Protein AF-A0A2V2U1V8-F1 (afdb_monomer_lite)

Foldseek 3Di:
DQLVQLLVQQVCVVPPPPVDHDDTADQDDDAAHDVVSQVVCVVVVTGSRPPDHHHDDPVVVVPDPAAEAADPPPPPRDPCVPDPHYHYNDDPDD

Sequence (94 aa):
MLERSQIAEAFFRKYAPNNYEALSAGTEPVGNLNPLAIEAMKEVGKDISKQRPRIITEDMIRQSNARLNMGCIQRESCPTLFIHNVSDWSSRIY

Structure (mmCIF, N/CA/C/O backbone):
data_AF-A0A2V2U1V8-F1
#
_entry.id   AF-A0A2V2U1V8-F1
#
loop_
_atom_site.group_PDB
_atom_site.id
_atom_site.type_symbol
_atom_site.label_atom_id
_atom_site.label_alt_id
_atom_site.label_comp_id
_atom_site.label_asym_id
_atom_site.label_entity_id
_atom_site.label_seq_id
_atom_site.pdbx_PDB_ins_code
_atom_site.Cartn_x
_atom_site.Cartn_y
_atom_site.Cartn_z
_atom_site.occupancy
_atom_site.B_iso_or_equiv
_atom_site.auth_seq_id
_atom_site.auth_comp_id
_atom_site.auth_asym_id
_atom_site.auth_atom_id
_atom_site.pdbx_PDB_model_num
ATOM 1 N N . MET A 1 1 ? 4.914 9.834 -1.209 1.00 68.31 1 MET A N 1
ATOM 2 C CA . MET A 1 1 ? 4.239 9.099 -2.316 1.00 68.31 1 MET A CA 1
ATOM 3 C C . MET A 1 1 ? 3.860 7.709 -1.865 1.00 68.31 1 MET A C 1
ATOM 5 O O . MET A 1 1 ? 2.699 7.327 -1.976 1.00 68.31 1 MET A O 1
ATOM 9 N N . LEU A 1 2 ? 4.847 6.997 -1.330 1.00 77.19 2 LEU A N 1
ATOM 10 C CA . LEU A 1 2 ? 4.686 5.675 -0.769 1.00 77.19 2 LEU A CA 1
ATOM 11 C C . LEU A 1 2 ? 3.524 5.607 0.235 1.00 77.19 2 LEU A C 1
ATOM 13 O O . LEU A 1 2 ? 2.721 4.689 0.169 1.00 77.19 2 LEU A O 1
ATOM 17 N N . GLU A 1 3 ? 3.364 6.615 1.090 1.00 85.12 3 GLU A N 1
ATOM 18 C CA . GLU A 1 3 ? 2.295 6.690 2.091 1.00 85.12 3 GLU A CA 1
ATOM 19 C C . GLU A 1 3 ? 0.907 6.642 1.452 1.00 85.12 3 GLU A C 1
ATOM 21 O O . GLU A 1 3 ? 0.061 5.857 1.867 1.00 85.12 3 GLU A O 1
ATOM 26 N N . ARG A 1 4 ? 0.682 7.441 0.399 1.00 87.69 4 ARG A N 1
ATOM 27 C CA . ARG A 1 4 ? -0.605 7.482 -0.310 1.00 87.69 4 ARG A CA 1
ATOM 28 C C . ARG A 1 4 ? -0.918 6.135 -0.951 1.00 87.69 4 ARG A C 1
ATOM 30 O O . ARG A 1 4 ? -2.038 5.651 -0.825 1.00 87.69 4 ARG A O 1
ATOM 37 N N . SER A 1 5 ? 0.078 5.507 -1.578 1.00 88.62 5 SER A N 1
ATOM 38 C CA . SER A 1 5 ? -0.094 4.184 -2.185 1.00 88.62 5 SER A CA 1
ATOM 39 C C . SER A 1 5 ? -0.314 3.070 -1.153 1.00 88.62 5 SER A C 1
ATOM 41 O O . SER A 1 5 ? -1.077 2.149 -1.416 1.00 88.62 5 SER A O 1
ATOM 43 N N . GLN A 1 6 ? 0.284 3.172 0.035 1.00 90.69 6 GLN A N 1
ATOM 44 C CA . GLN A 1 6 ? 0.124 2.212 1.137 1.00 90.69 6 GLN A CA 1
ATOM 45 C C . GLN A 1 6 ? -1.265 2.338 1.790 1.00 90.69 6 GLN A C 1
ATOM 47 O O . GLN A 1 6 ? -1.942 1.338 2.046 1.00 90.69 6 GLN A O 1
ATOM 52 N N . ILE A 1 7 ? -1.751 3.576 1.951 1.00 92.31 7 ILE A N 1
ATOM 53 C CA . ILE A 1 7 ? -3.137 3.875 2.338 1.00 92.31 7 ILE A CA 1
ATOM 54 C C . ILE A 1 7 ? -4.118 3.304 1.303 1.00 92.31 7 ILE A C 1
ATOM 56 O O . ILE A 1 7 ? -5.073 2.616 1.670 1.00 92.31 7 ILE A O 1
ATOM 60 N N . ALA A 1 8 ? -3.870 3.538 0.011 1.00 91.94 8 ALA A N 1
ATOM 61 C CA . ALA A 1 8 ? -4.703 3.004 -1.062 1.00 91.94 8 ALA A CA 1
ATOM 62 C C . ALA A 1 8 ? -4.716 1.464 -1.070 1.00 91.94 8 ALA A C 1
ATOM 64 O O . ALA A 1 8 ? -5.790 0.870 -1.148 1.00 91.94 8 ALA A O 1
ATOM 65 N N . GLU A 1 9 ? -3.561 0.810 -0.907 1.00 93.12 9 GLU A N 1
ATOM 66 C CA . GLU A 1 9 ? -3.451 -0.651 -0.782 1.00 93.12 9 GLU A CA 1
ATOM 67 C C . GLU A 1 9 ? -4.280 -1.182 0.398 1.00 93.12 9 GLU A C 1
ATOM 69 O O . GLU A 1 9 ? -5.010 -2.166 0.260 1.00 93.12 9 GLU A O 1
ATOM 74 N N . ALA A 1 10 ? -4.209 -0.519 1.557 1.00 92.94 10 ALA A N 1
ATOM 75 C CA . ALA A 1 10 ? -4.955 -0.913 2.749 1.00 92.94 10 ALA A CA 1
ATOM 76 C C . ALA A 1 10 ? -6.476 -0.829 2.551 1.00 92.94 10 ALA A C 1
ATOM 78 O O . ALA A 1 10 ? -7.210 -1.725 2.983 1.00 92.94 10 ALA A O 1
ATOM 79 N N . PHE A 1 11 ? -6.958 0.228 1.893 1.00 93.81 11 PHE A N 1
ATOM 80 C CA . PHE A 1 11 ? -8.374 0.358 1.558 1.00 93.81 11 PHE A CA 1
ATOM 81 C C . PHE A 1 11 ? -8.804 -0.629 0.480 1.00 93.81 11 PHE A C 1
ATOM 83 O O . PHE A 1 11 ? -9.859 -1.246 0.623 1.00 93.81 11 PHE A O 1
ATOM 90 N N . PHE A 1 12 ? -7.982 -0.844 -0.548 1.00 93.62 12 PHE A N 1
ATOM 91 C CA . PHE A 1 12 ? -8.278 -1.819 -1.589 1.00 93.62 12 PHE A CA 1
ATOM 92 C C . PHE A 1 12 ? -8.465 -3.211 -0.986 1.00 93.62 12 PHE A C 1
ATOM 94 O O . PHE A 1 12 ? -9.505 -3.820 -1.182 1.00 93.62 12 PHE A O 1
ATOM 101 N N . ARG A 1 13 ? -7.542 -3.672 -0.135 1.00 91.25 13 ARG A N 1
ATOM 102 C CA . ARG A 1 13 ? -7.676 -4.971 0.553 1.00 91.25 13 ARG A CA 1
ATOM 103 C C . ARG A 1 13 ? -8.913 -5.085 1.444 1.00 91.25 13 ARG A C 1
ATOM 105 O O . ARG A 1 13 ? -9.337 -6.191 1.750 1.00 91.25 13 ARG A O 1
ATOM 112 N N . LYS A 1 14 ? -9.466 -3.963 1.915 1.00 91.06 14 LYS A N 1
ATOM 113 C CA . LYS A 1 14 ? -10.695 -3.959 2.721 1.00 91.06 14 LYS A CA 1
ATOM 114 C C . LYS A 1 14 ? -11.942 -4.158 1.861 1.00 91.06 14 LYS A C 1
ATOM 116 O O . LYS A 1 14 ? -12.881 -4.792 2.327 1.00 91.06 14 LYS A O 1
ATOM 121 N N . TYR A 1 15 ? -11.976 -3.545 0.682 1.00 93.31 15 TYR A N 1
ATOM 122 C CA . TYR A 1 15 ? -13.196 -3.413 -0.117 1.00 93.31 15 TYR A CA 1
ATOM 123 C C . TYR A 1 15 ? -13.197 -4.260 -1.393 1.00 93.31 15 TYR A C 1
ATOM 125 O O . TYR A 1 15 ? -14.257 -4.459 -1.981 1.00 93.31 15 TYR A O 1
ATOM 133 N N . ALA A 1 16 ? -12.038 -4.742 -1.835 1.00 92.12 16 ALA A N 1
ATOM 134 C CA . ALA A 1 16 ? -11.926 -5.550 -3.035 1.00 92.12 16 ALA A CA 1
ATOM 135 C C . ALA A 1 16 ? -12.444 -6.982 -2.801 1.00 92.12 16 ALA A C 1
ATOM 137 O O . ALA A 1 16 ? -12.298 -7.519 -1.699 1.00 92.12 16 ALA A O 1
ATOM 138 N N . PRO A 1 17 ? -13.023 -7.625 -3.830 1.00 92.31 17 PRO A N 1
ATOM 139 C CA . PRO A 1 17 ? -13.370 -9.041 -3.772 1.00 92.31 17 PRO A CA 1
ATOM 140 C C . PRO A 1 17 ? -12.127 -9.932 -3.612 1.00 92.31 17 PRO A C 1
ATOM 142 O O . PRO A 1 17 ? -11.029 -9.562 -4.022 1.00 92.31 17 PRO A O 1
ATOM 145 N N . ASN A 1 18 ? -12.311 -11.147 -3.086 1.00 90.12 18 ASN A N 1
ATOM 146 C CA . ASN A 1 18 ? -11.217 -12.065 -2.721 1.00 90.12 18 ASN A CA 1
ATOM 147 C C . ASN A 1 18 ? -10.279 -12.479 -3.873 1.00 90.12 18 ASN A C 1
ATOM 149 O O . ASN A 1 18 ? -9.206 -13.008 -3.614 1.00 90.12 18 ASN A O 1
ATOM 153 N N . ASN A 1 19 ? -10.679 -12.295 -5.131 1.00 93.62 19 ASN A N 1
ATOM 154 C CA . ASN A 1 19 ? -9.874 -12.621 -6.311 1.00 93.62 19 ASN A CA 1
ATOM 155 C C . ASN A 1 19 ? -8.997 -11.455 -6.797 1.00 93.62 19 ASN A C 1
ATOM 157 O O . ASN A 1 19 ? -8.373 -11.572 -7.850 1.00 93.62 19 ASN A O 1
ATOM 161 N N . TYR A 1 20 ? -8.972 -10.338 -6.068 1.00 92.62 20 TYR A N 1
ATOM 162 C CA . TYR A 1 20 ? -8.132 -9.191 -6.375 1.00 92.62 20 TYR A CA 1
ATOM 163 C C . TYR A 1 20 ? -7.109 -8.949 -5.273 1.00 92.62 20 TYR A C 1
ATOM 165 O O . TYR A 1 20 ? -7.416 -8.988 -4.083 1.00 92.62 20 TYR A O 1
ATOM 173 N N . GLU A 1 21 ? -5.900 -8.594 -5.689 1.00 92.06 21 GLU A N 1
ATOM 174 C CA . GLU A 1 21 ? -4.830 -8.186 -4.791 1.00 92.06 21 GLU A CA 1
ATOM 175 C C . GLU A 1 21 ? -4.305 -6.806 -5.179 1.00 92.06 21 GLU A C 1
ATOM 177 O O . GLU A 1 21 ? -4.365 -6.392 -6.337 1.00 92.06 21 GLU A O 1
ATOM 182 N N . ALA A 1 22 ? -3.780 -6.092 -4.185 1.00 92.06 22 ALA A N 1
ATOM 183 C CA . ALA A 1 22 ? -3.094 -4.826 -4.384 1.00 92.06 22 ALA A CA 1
ATOM 184 C C . ALA A 1 22 ? -1.677 -4.883 -3.819 1.00 92.06 22 ALA A C 1
ATOM 186 O O . ALA A 1 22 ? -1.427 -5.436 -2.737 1.00 92.06 22 ALA A O 1
ATOM 187 N N . LEU A 1 23 ? -0.781 -4.244 -4.567 1.00 91.56 23 LEU A N 1
ATOM 188 C CA . LEU A 1 23 ? 0.611 -4.006 -4.231 1.00 91.56 23 LEU A CA 1
ATOM 189 C C . LEU A 1 23 ? 0.890 -2.511 -4.385 1.00 91.56 23 LEU A C 1
ATOM 191 O O . LEU A 1 23 ? 0.522 -1.908 -5.393 1.00 91.56 23 LEU A O 1
ATOM 195 N N . SER A 1 24 ? 1.578 -1.929 -3.412 1.00 90.62 24 SER A N 1
ATOM 196 C CA . SER A 1 24 ? 2.128 -0.582 -3.492 1.00 90.62 24 SER A CA 1
ATOM 197 C C . SER A 1 24 ? 3.654 -0.613 -3.545 1.00 90.62 24 SER A C 1
ATOM 199 O O . SER A 1 24 ? 4.314 -1.484 -2.968 1.00 90.62 24 SER A O 1
ATOM 201 N N . ALA A 1 25 ? 4.221 0.351 -4.267 1.00 89.31 25 ALA A N 1
ATOM 202 C CA . ALA A 1 25 ? 5.656 0.547 -4.385 1.00 89.31 25 ALA A CA 1
ATOM 203 C C . ALA A 1 25 ? 5.979 2.016 -4.677 1.00 89.31 25 ALA A C 1
ATOM 205 O O . ALA A 1 25 ? 5.170 2.736 -5.264 1.00 89.31 25 ALA A O 1
ATOM 206 N N . GLY A 1 26 ? 7.167 2.449 -4.261 1.00 85.31 26 GLY A N 1
ATOM 207 C CA . GLY A 1 26 ? 7.734 3.759 -4.577 1.00 85.31 26 GLY A CA 1
ATOM 208 C C . GLY A 1 26 ? 8.934 3.646 -5.516 1.00 85.31 26 GLY A C 1
ATOM 209 O O . GLY A 1 26 ? 9.496 2.569 -5.699 1.00 85.31 26 GLY A O 1
ATOM 210 N N . THR A 1 27 ? 9.339 4.769 -6.105 1.00 80.94 27 THR A N 1
ATOM 211 C CA . THR A 1 27 ? 10.557 4.872 -6.929 1.00 80.94 27 THR A CA 1
ATOM 212 C C . THR A 1 27 ? 11.828 5.026 -6.099 1.00 80.94 27 THR A C 1
ATOM 214 O O . THR A 1 27 ? 12.908 4.696 -6.572 1.00 80.94 27 THR A O 1
ATOM 217 N N . GLU A 1 28 ? 11.706 5.500 -4.859 1.00 80.06 28 GLU A N 1
ATOM 218 C CA . GLU A 1 28 ? 12.829 5.739 -3.955 1.00 80.06 28 GLU A CA 1
ATOM 219 C C . GLU A 1 28 ? 12.759 4.824 -2.727 1.00 80.06 28 GLU A C 1
ATOM 221 O O . GLU A 1 28 ? 11.659 4.500 -2.256 1.00 80.06 28 GLU A O 1
ATOM 226 N N . PRO A 1 29 ? 13.916 4.405 -2.184 1.00 75.31 29 PRO A N 1
ATOM 227 C CA . PRO A 1 29 ? 13.959 3.605 -0.972 1.00 75.31 29 PRO A CA 1
ATOM 228 C C . PRO A 1 29 ? 13.520 4.446 0.220 1.00 75.31 29 PRO A C 1
ATOM 230 O O . PRO A 1 29 ? 14.063 5.513 0.490 1.00 75.31 29 PRO A O 1
ATOM 233 N N . VAL A 1 30 ? 12.559 3.923 0.974 1.00 79.94 30 VAL A N 1
ATOM 234 C CA . VAL A 1 30 ? 12.107 4.523 2.228 1.00 79.94 30 VAL A CA 1
ATOM 235 C C . VAL A 1 30 ? 12.267 3.481 3.325 1.00 79.94 30 VAL A C 1
ATOM 237 O O . VAL A 1 30 ? 11.814 2.349 3.173 1.00 79.94 30 VAL A O 1
ATOM 240 N N . GLY A 1 31 ? 12.934 3.849 4.421 1.00 76.44 31 GLY A N 1
ATOM 241 C CA . GLY A 1 31 ? 13.241 2.911 5.505 1.00 76.44 31 GLY A CA 1
ATOM 242 C C . GLY A 1 31 ? 12.016 2.494 6.319 1.00 76.44 31 GLY A C 1
ATOM 243 O O . GLY A 1 31 ? 11.874 1.323 6.654 1.00 76.44 31 GLY A O 1
ATOM 244 N N . ASN A 1 32 ? 11.116 3.435 6.611 1.00 81.94 32 ASN A N 1
ATOM 245 C CA . ASN A 1 32 ? 9.915 3.195 7.409 1.00 81.94 32 ASN A CA 1
ATOM 246 C C . ASN A 1 32 ? 8.719 3.954 6.840 1.00 81.94 32 ASN A C 1
ATOM 248 O O . ASN A 1 32 ? 8.869 4.992 6.198 1.00 81.94 32 ASN A O 1
ATOM 252 N N . LEU A 1 33 ? 7.522 3.440 7.108 1.00 86.62 33 LEU A N 1
ATOM 253 C CA . LEU A 1 33 ? 6.290 4.138 6.774 1.00 86.62 33 LEU A CA 1
ATOM 254 C C . LEU A 1 33 ? 6.143 5.396 7.642 1.00 86.62 33 LEU A C 1
ATOM 256 O O . LEU A 1 33 ? 6.523 5.392 8.813 1.00 86.62 33 LEU A O 1
ATOM 260 N N . ASN A 1 34 ? 5.574 6.460 7.076 1.00 89.00 34 ASN A N 1
ATOM 261 C CA . ASN A 1 34 ? 5.327 7.698 7.807 1.00 89.00 34 ASN A CA 1
ATOM 262 C C . ASN A 1 34 ? 4.415 7.434 9.029 1.00 89.00 34 ASN A C 1
ATOM 264 O O . ASN A 1 34 ? 3.287 6.968 8.835 1.00 89.00 34 ASN A O 1
ATOM 268 N N . PRO A 1 35 ? 4.849 7.757 10.264 1.00 91.88 35 PRO A N 1
ATOM 269 C CA . PRO A 1 35 ? 4.043 7.566 11.469 1.00 91.88 35 PRO A CA 1
ATOM 270 C C . PRO A 1 35 ? 2.671 8.244 11.411 1.00 91.88 35 PRO A C 1
ATOM 272 O O . PRO A 1 35 ? 1.695 7.658 11.870 1.00 91.88 35 PRO A O 1
ATOM 275 N N . LEU A 1 36 ? 2.569 9.413 10.771 1.00 92.94 36 LEU A N 1
ATOM 276 C CA . LEU A 1 36 ? 1.299 10.131 10.615 1.00 92.94 36 LEU A CA 1
ATOM 277 C C . LEU A 1 36 ? 0.312 9.366 9.727 1.00 92.94 36 LEU A C 1
ATOM 279 O O . LEU A 1 36 ? -0.889 9.389 9.967 1.00 92.94 36 LEU A O 1
ATOM 283 N N . ALA A 1 37 ? 0.803 8.643 8.716 1.00 91.38 37 ALA A N 1
ATOM 284 C CA . ALA A 1 37 ? -0.051 7.791 7.892 1.00 91.38 37 ALA A CA 1
ATOM 285 C C . ALA A 1 37 ? -0.560 6.575 8.683 1.00 91.38 37 ALA A C 1
ATOM 287 O O . ALA A 1 37 ? -1.699 6.149 8.498 1.00 91.38 37 ALA A O 1
ATOM 288 N N . ILE A 1 38 ? 0.270 6.028 9.580 1.00 94.19 38 ILE A 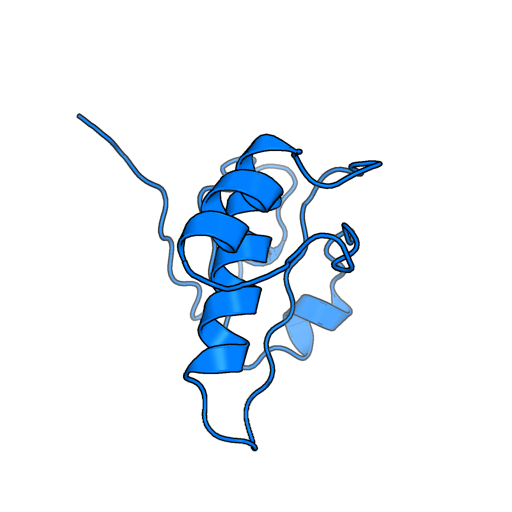N 1
ATOM 289 C CA . ILE A 1 38 ? -0.133 4.949 10.491 1.00 94.19 38 ILE A CA 1
ATOM 290 C C . ILE A 1 38 ? -1.218 5.450 11.447 1.00 94.19 38 ILE A C 1
ATOM 292 O O . ILE A 1 38 ? -2.223 4.767 11.630 1.00 94.19 38 ILE A O 1
ATOM 296 N N . GLU A 1 39 ? -1.021 6.622 12.046 1.00 95.31 39 GLU A N 1
ATOM 297 C CA . GLU A 1 39 ? -1.978 7.251 12.958 1.00 95.31 39 GLU A CA 1
ATOM 298 C C . GLU A 1 39 ? -3.317 7.527 12.267 1.00 95.31 39 GLU A C 1
ATOM 300 O O . GLU A 1 39 ? -4.340 7.005 12.704 1.00 95.31 39 GLU A O 1
ATOM 305 N N . ALA A 1 40 ? -3.299 8.200 11.114 1.00 94.31 40 ALA A N 1
ATOM 306 C CA . ALA A 1 40 ? -4.504 8.491 10.339 1.00 94.31 40 ALA A CA 1
ATOM 307 C C . ALA A 1 40 ? -5.277 7.219 9.941 1.00 94.31 40 ALA A C 1
ATOM 309 O O . ALA A 1 40 ? -6.505 7.178 9.986 1.00 94.31 40 ALA A O 1
ATOM 310 N N . MET A 1 41 ? -4.581 6.137 9.574 1.00 95.62 41 MET A N 1
ATOM 311 C CA . MET A 1 41 ? -5.264 4.880 9.253 1.00 95.62 41 MET A CA 1
ATOM 312 C C . MET A 1 41 ? -5.836 4.191 10.495 1.00 95.62 41 MET A C 1
ATOM 314 O O . MET A 1 41 ? -6.901 3.567 10.414 1.00 95.62 41 MET A O 1
ATOM 318 N N . LYS A 1 42 ? -5.186 4.325 11.656 1.00 95.88 42 LYS A N 1
ATOM 319 C CA . LYS A 1 42 ? -5.717 3.805 12.921 1.00 95.88 42 LYS A CA 1
ATOM 320 C C . LYS A 1 42 ? -7.017 4.501 13.318 1.00 95.88 42 LYS A C 1
ATOM 322 O O . LYS A 1 42 ? -7.914 3.804 13.790 1.00 95.88 42 LYS A O 1
ATOM 327 N N . GLU A 1 43 ? -7.162 5.802 13.060 1.00 96.19 43 GLU A N 1
ATOM 328 C CA . GLU A 1 43 ? -8.416 6.543 13.297 1.00 96.19 43 GLU A CA 1
ATOM 329 C C . GLU A 1 43 ? -9.610 5.922 12.555 1.00 96.19 43 GLU A C 1
ATOM 331 O O . GLU A 1 43 ? -10.722 5.879 13.077 1.00 96.19 43 GLU A O 1
ATOM 336 N N . VAL A 1 44 ? -9.376 5.357 11.366 1.00 94.94 44 VAL A N 1
ATOM 337 C CA . VAL A 1 44 ? -10.401 4.668 10.560 1.00 94.94 44 VAL A CA 1
ATOM 338 C C . VAL A 1 44 ? -10.408 3.142 10.749 1.00 94.94 44 VAL A C 1
ATOM 340 O O . VAL A 1 44 ? -10.973 2.400 9.935 1.00 94.94 44 VAL A O 1
ATOM 343 N N . GLY A 1 45 ? -9.781 2.649 11.822 1.00 93.88 45 GLY A N 1
ATOM 344 C CA . GLY A 1 45 ? -9.781 1.237 12.212 1.00 93.88 45 GLY A CA 1
ATOM 345 C C . GLY A 1 45 ? -8.893 0.338 11.347 1.00 93.88 45 GLY A C 1
ATOM 346 O O . GLY A 1 45 ? -9.180 -0.853 11.189 1.00 93.88 45 GLY A O 1
ATOM 347 N N . LYS A 1 46 ? -7.834 0.884 10.742 1.00 92.75 46 LYS A N 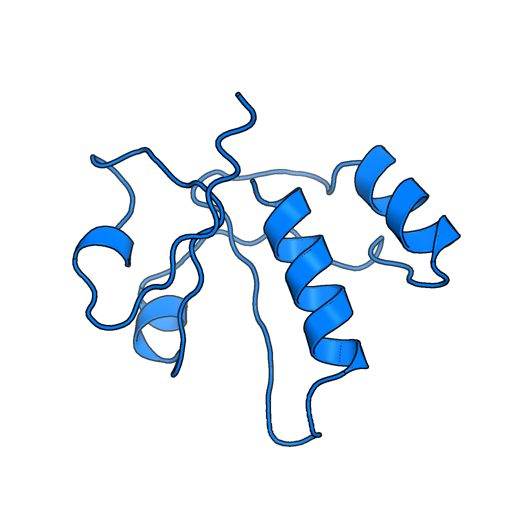1
ATOM 348 C CA . LYS A 1 46 ? -6.882 0.142 9.908 1.00 92.75 46 LYS A CA 1
ATOM 349 C C . LYS A 1 46 ? -5.450 0.344 10.380 1.00 92.75 46 LYS A C 1
ATOM 351 O O . LYS A 1 46 ? -4.915 1.440 10.355 1.00 92.75 46 LYS A O 1
ATOM 356 N N . ASP A 1 47 ? -4.788 -0.744 10.749 1.00 92.94 47 ASP A N 1
ATOM 357 C CA . ASP A 1 47 ? -3.375 -0.693 11.106 1.00 92.94 47 ASP A CA 1
ATOM 358 C C . ASP A 1 47 ? -2.493 -1.027 9.897 1.00 92.94 47 ASP A C 1
ATOM 360 O O . ASP A 1 47 ? -2.443 -2.173 9.444 1.00 92.94 47 ASP A O 1
ATOM 364 N N . ILE A 1 48 ? -1.793 -0.016 9.381 1.00 93.25 48 ILE A N 1
ATOM 365 C CA . ILE A 1 48 ? -0.816 -0.163 8.294 1.00 93.25 48 ILE A CA 1
ATOM 366 C C . ILE A 1 48 ? 0.628 -0.305 8.803 1.00 93.25 48 ILE A C 1
ATOM 368 O O . ILE A 1 48 ? 1.547 -0.406 7.997 1.00 93.25 48 ILE A O 1
ATOM 372 N N . SER A 1 49 ? 0.861 -0.368 10.121 1.00 91.81 49 SER A N 1
ATOM 373 C CA . SER A 1 49 ? 2.214 -0.420 10.712 1.00 91.81 49 SER A CA 1
ATOM 374 C C . SER A 1 49 ? 3.056 -1.620 10.267 1.00 91.81 49 SER A C 1
ATOM 376 O O . SER A 1 49 ? 4.284 -1.569 10.298 1.00 91.81 49 SER A O 1
ATOM 378 N N . LYS A 1 50 ? 2.404 -2.705 9.837 1.00 90.38 50 LYS A N 1
ATOM 379 C CA . LYS A 1 50 ? 3.060 -3.920 9.333 1.00 90.38 50 LYS A CA 1
ATOM 380 C C . LYS A 1 50 ? 3.373 -3.868 7.839 1.00 90.38 50 LYS A C 1
ATOM 382 O O . LYS A 1 50 ? 4.039 -4.772 7.332 1.00 90.38 50 LYS A O 1
ATOM 387 N N . GLN A 1 51 ? 2.880 -2.861 7.121 1.00 90.31 51 GLN A N 1
ATOM 388 C CA . GLN A 1 51 ? 3.209 -2.692 5.714 1.00 90.31 51 GLN A CA 1
ATOM 389 C C . GLN A 1 51 ? 4.668 -2.263 5.567 1.00 90.31 51 GLN A C 1
ATOM 391 O O . GLN A 1 51 ? 5.174 -1.441 6.329 1.00 90.31 51 GLN A O 1
ATOM 396 N N . ARG A 1 52 ? 5.353 -2.835 4.574 1.00 86.12 52 ARG A N 1
ATOM 397 C CA . ARG A 1 52 ? 6.748 -2.509 4.284 1.00 86.12 52 ARG A CA 1
ATOM 398 C C . ARG A 1 52 ? 6.856 -1.729 2.976 1.00 86.12 52 ARG A C 1
ATOM 400 O O . ARG A 1 52 ? 6.293 -2.188 1.976 1.00 86.12 52 ARG A O 1
ATOM 407 N N . PRO A 1 53 ? 7.593 -0.603 2.972 1.00 87.31 53 PRO A N 1
ATOM 408 C CA . PRO A 1 53 ? 8.053 0.055 1.757 1.00 87.31 53 PRO A CA 1
ATOM 409 C C . PRO A 1 53 ? 8.684 -0.932 0.773 1.00 87.31 53 PRO A C 1
ATOM 411 O O . PRO A 1 53 ? 9.478 -1.785 1.171 1.00 87.31 53 PRO A O 1
ATOM 414 N N . ARG A 1 54 ? 8.344 -0.812 -0.512 1.00 89.06 54 ARG A N 1
ATOM 415 C CA . ARG A 1 54 ? 8.937 -1.606 -1.596 1.00 89.06 54 ARG A CA 1
ATOM 416 C C . ARG A 1 54 ? 9.377 -0.680 -2.717 1.00 89.06 54 ARG A C 1
ATOM 418 O O . ARG A 1 54 ? 8.696 0.309 -2.997 1.00 89.06 54 ARG A O 1
ATOM 425 N N . ILE A 1 55 ? 10.489 -1.030 -3.351 1.00 88.94 55 ILE A N 1
ATOM 426 C CA . ILE A 1 55 ? 10.926 -0.407 -4.599 1.00 88.94 55 ILE A CA 1
ATOM 427 C C . ILE A 1 55 ? 10.113 -0.993 -5.744 1.00 88.94 55 ILE A C 1
ATOM 429 O O . ILE A 1 55 ? 9.887 -2.202 -5.795 1.00 88.94 55 ILE A O 1
ATOM 433 N N . ILE A 1 56 ? 9.669 -0.130 -6.651 1.00 87.12 56 ILE A N 1
ATOM 434 C CA . ILE A 1 56 ? 8.970 -0.548 -7.859 1.00 87.12 56 ILE A CA 1
ATOM 435 C C . ILE A 1 56 ? 9.923 -1.321 -8.778 1.00 87.12 56 ILE A C 1
ATOM 437 O O . ILE A 1 56 ? 11.042 -0.885 -9.036 1.00 87.12 56 ILE A O 1
ATOM 441 N N . THR A 1 57 ? 9.476 -2.471 -9.279 1.00 88.44 57 THR A N 1
ATOM 442 C CA . THR A 1 57 ? 10.231 -3.288 -10.238 1.00 88.44 57 THR A CA 1
ATOM 443 C C . THR A 1 57 ? 9.452 -3.452 -11.537 1.00 88.44 57 THR A C 1
ATOM 445 O O . THR A 1 57 ? 8.223 -3.332 -11.562 1.00 88.44 57 THR A O 1
ATOM 448 N N . GLU A 1 58 ? 10.153 -3.751 -12.632 1.00 86.25 58 GLU A N 1
ATOM 449 C CA . GLU A 1 58 ? 9.496 -4.027 -13.913 1.00 86.25 58 GLU A CA 1
ATOM 450 C C . GLU A 1 58 ? 8.542 -5.222 -13.836 1.00 86.25 58 GLU A C 1
ATOM 452 O O . GLU A 1 58 ? 7.472 -5.183 -14.437 1.00 86.25 58 GLU A O 1
ATOM 457 N N . ASP A 1 59 ? 8.882 -6.255 -13.068 1.00 89.31 59 ASP A N 1
ATOM 458 C CA . ASP A 1 59 ? 8.037 -7.439 -12.905 1.00 89.31 59 ASP A CA 1
ATOM 459 C C . ASP A 1 59 ? 6.707 -7.100 -12.234 1.00 89.31 59 ASP A C 1
ATOM 461 O O . ASP A 1 59 ? 5.652 -7.494 -12.733 1.00 89.31 59 ASP A O 1
ATOM 465 N N . MET A 1 60 ? 6.734 -6.297 -11.160 1.00 88.69 60 MET A N 1
ATOM 466 C CA . MET A 1 60 ? 5.513 -5.817 -10.500 1.00 88.69 60 MET A CA 1
ATOM 467 C C . MET A 1 60 ? 4.618 -5.078 -11.490 1.00 88.69 60 MET A C 1
ATOM 469 O O . MET A 1 60 ? 3.404 -5.277 -11.527 1.00 88.69 60 MET A O 1
ATOM 473 N N . ILE A 1 61 ? 5.230 -4.240 -12.322 1.00 85.88 61 ILE A N 1
ATOM 474 C CA . ILE A 1 61 ? 4.528 -3.496 -13.354 1.00 85.88 61 ILE A CA 1
ATOM 475 C C . ILE A 1 61 ? 3.923 -4.458 -14.381 1.00 85.88 61 ILE A C 1
ATOM 477 O O . ILE A 1 61 ? 2.715 -4.395 -14.611 1.00 85.88 61 ILE A O 1
ATOM 481 N N . ARG A 1 62 ? 4.719 -5.340 -14.997 1.00 86.62 62 ARG A N 1
ATOM 482 C CA . ARG A 1 62 ? 4.284 -6.238 -16.083 1.00 86.62 62 ARG A CA 1
ATOM 483 C C . ARG A 1 62 ? 3.175 -7.189 -15.638 1.00 86.62 62 ARG A C 1
ATOM 485 O O . ARG A 1 62 ? 2.243 -7.401 -16.407 1.00 86.62 62 ARG A O 1
ATOM 492 N N . GLN A 1 63 ? 3.246 -7.696 -14.409 1.00 89.12 63 GLN A N 1
ATOM 493 C CA . GLN A 1 63 ? 2.275 -8.644 -13.854 1.00 89.12 63 GLN A CA 1
ATOM 494 C C . GLN A 1 63 ? 0.970 -7.980 -13.386 1.00 89.12 63 GLN A C 1
ATOM 496 O O . GLN A 1 63 ? -0.044 -8.658 -13.244 1.00 89.12 63 GLN A O 1
ATOM 501 N N . SER A 1 64 ? 0.961 -6.661 -13.169 1.00 87.81 64 SER A N 1
ATOM 502 C CA . SER A 1 64 ? -0.240 -5.945 -12.724 1.00 87.81 64 SER A CA 1
ATOM 503 C C . SER A 1 64 ? -1.243 -5.743 -13.862 1.00 87.81 64 SER A C 1
ATOM 505 O O . SER A 1 64 ? -0.909 -5.158 -14.895 1.00 87.81 64 SER A O 1
ATOM 507 N N . ASN A 1 65 ? -2.500 -6.147 -13.646 1.00 88.12 65 ASN A N 1
ATOM 508 C CA . ASN A 1 65 ? -3.591 -5.918 -14.602 1.00 88.12 65 ASN A CA 1
ATOM 509 C C . ASN A 1 65 ? -4.025 -4.445 -14.678 1.00 88.12 65 ASN A C 1
ATOM 511 O O . ASN A 1 65 ? -4.463 -3.986 -15.730 1.00 88.12 65 ASN A O 1
ATOM 515 N N . ALA A 1 66 ? -3.903 -3.711 -13.571 1.00 87.12 66 ALA A N 1
ATOM 516 C CA . ALA A 1 66 ? -4.217 -2.291 -13.471 1.00 87.12 66 ALA A CA 1
ATOM 517 C C . ALA A 1 66 ? -3.121 -1.574 -12.680 1.00 87.12 66 ALA A C 1
ATOM 519 O O . ALA A 1 66 ? -2.524 -2.148 -11.769 1.00 87.12 66 ALA A O 1
ATOM 520 N N . ARG A 1 67 ? -2.832 -0.325 -13.050 1.00 86.44 67 ARG A N 1
ATOM 521 C CA . ARG A 1 67 ? -1.723 0.461 -12.499 1.00 86.44 67 ARG A CA 1
ATOM 522 C C . ARG A 1 67 ? -2.236 1.857 -12.158 1.00 86.44 67 ARG A C 1
ATOM 524 O O . ARG A 1 67 ? -2.807 2.534 -13.011 1.00 86.44 67 ARG A O 1
ATOM 531 N N . LEU A 1 68 ? -2.039 2.277 -10.912 1.00 85.50 68 LEU A N 1
ATOM 532 C CA . LEU A 1 68 ? -2.464 3.584 -10.414 1.00 85.50 68 LEU A CA 1
ATOM 533 C C . LEU A 1 68 ? -1.230 4.398 -10.033 1.00 85.50 68 LEU A C 1
ATOM 535 O O . LEU A 1 68 ? -0.445 3.977 -9.184 1.00 85.50 68 LEU A O 1
ATOM 539 N N . ASN A 1 69 ? -1.063 5.562 -10.654 1.00 82.94 69 ASN A N 1
ATOM 540 C CA . ASN A 1 69 ? -0.048 6.530 -10.265 1.00 82.94 69 ASN A CA 1
ATOM 541 C C . ASN A 1 69 ? -0.686 7.553 -9.309 1.00 82.94 69 ASN A C 1
ATOM 543 O O . ASN A 1 69 ? -1.751 8.088 -9.589 1.00 82.94 69 ASN A O 1
ATOM 547 N N . MET A 1 70 ? -0.053 7.824 -8.166 1.00 80.69 70 MET A N 1
ATOM 548 C CA . MET A 1 70 ? -0.543 8.784 -7.163 1.00 80.69 70 MET A CA 1
ATOM 549 C C . MET A 1 70 ? 0.346 10.038 -7.072 1.00 80.69 70 MET A C 1
ATOM 551 O O . MET A 1 70 ? 0.576 10.579 -5.979 1.00 80.69 70 MET A O 1
ATOM 555 N N . GLY A 1 71 ? 0.880 10.484 -8.214 1.00 71.31 71 GLY A N 1
ATOM 556 C CA . GLY A 1 71 ? 1.701 11.692 -8.343 1.00 71.31 71 GLY A CA 1
ATOM 557 C C . GLY A 1 71 ? 3.213 11.462 -8.434 1.00 71.31 71 GLY A C 1
ATOM 558 O O . GLY A 1 71 ? 3.982 12.321 -8.004 1.00 71.31 71 GLY A O 1
ATOM 559 N N . CYS A 1 72 ? 3.658 10.329 -8.982 1.00 64.25 72 CYS A N 1
ATOM 560 C CA . CYS A 1 72 ? 5.042 10.133 -9.408 1.00 64.25 72 CYS A CA 1
ATOM 561 C C . CYS A 1 72 ? 5.277 10.940 -10.682 1.00 64.25 72 CYS A C 1
ATOM 563 O O . CYS A 1 72 ? 4.903 10.509 -11.771 1.00 64.25 72 CYS A O 1
ATOM 565 N N . ILE A 1 73 ? 5.855 12.131 -10.518 1.00 54.31 73 ILE A N 1
ATOM 566 C CA . ILE A 1 73 ? 6.060 13.113 -11.593 1.00 54.31 73 ILE A CA 1
ATOM 567 C C . ILE A 1 73 ? 7.491 13.086 -12.152 1.00 54.31 73 ILE A C 1
ATOM 569 O O . ILE A 1 73 ? 7.746 13.758 -13.147 1.00 54.31 73 ILE A O 1
ATOM 573 N N . GLN A 1 74 ? 8.419 12.294 -11.594 1.00 53.25 74 GLN A N 1
ATOM 574 C CA . GLN A 1 74 ? 9.748 12.142 -12.201 1.00 53.25 74 GLN A CA 1
ATOM 575 C C . GLN A 1 74 ? 9.622 11.391 -13.531 1.00 53.25 74 GLN A C 1
ATOM 577 O O . GLN A 1 74 ? 9.635 10.160 -13.599 1.00 53.25 74 GLN A O 1
ATOM 582 N N . ARG A 1 75 ? 9.438 12.183 -14.589 1.00 50.50 75 ARG A N 1
ATOM 583 C CA . ARG A 1 75 ? 9.302 11.758 -15.979 1.00 50.50 75 ARG A CA 1
ATOM 584 C C . ARG A 1 75 ? 10.551 11.036 -16.462 1.00 50.50 75 ARG A C 1
ATOM 586 O O . ARG A 1 75 ? 10.447 10.197 -17.347 1.00 50.50 75 ARG A O 1
ATOM 593 N N . GLU A 1 76 ? 11.695 11.327 -15.850 1.00 52.56 76 GLU A N 1
ATOM 594 C CA . GLU A 1 76 ? 12.988 10.774 -16.229 1.00 52.56 76 GLU A CA 1
ATOM 595 C C . GLU A 1 76 ? 13.287 9.398 -15.606 1.00 52.56 76 GLU A C 1
ATOM 597 O O . GLU A 1 76 ? 14.150 8.694 -16.121 1.00 52.56 76 GLU A O 1
ATOM 602 N N . SER A 1 77 ? 12.593 8.979 -14.534 1.00 54.25 77 SER A N 1
ATOM 603 C CA . SER A 1 77 ? 12.922 7.737 -13.800 1.00 54.25 77 SER A CA 1
ATOM 604 C C . SER A 1 77 ? 11.776 6.736 -13.661 1.00 54.25 77 SER A C 1
ATOM 606 O O . SER A 1 77 ? 12.010 5.608 -13.227 1.00 54.25 77 SER A O 1
ATOM 608 N N . CYS A 1 78 ? 10.539 7.106 -14.013 1.00 53.72 78 CYS A N 1
ATOM 609 C CA . CYS A 1 78 ? 9.388 6.246 -13.763 1.00 53.72 78 CYS A CA 1
ATOM 610 C C . CYS A 1 78 ? 8.965 5.456 -15.019 1.00 53.72 78 CYS A C 1
ATOM 612 O O . CYS A 1 78 ? 8.270 6.007 -15.879 1.00 53.72 78 CYS A O 1
ATOM 614 N N . PRO A 1 79 ? 9.281 4.146 -15.119 1.00 56.91 79 PRO A N 1
ATOM 615 C CA . PRO A 1 79 ? 8.907 3.309 -16.266 1.00 56.91 79 PRO A CA 1
ATOM 616 C C . PRO A 1 79 ? 7.389 3.160 -16.447 1.00 56.91 79 PRO A C 1
ATOM 618 O O . PRO A 1 79 ? 6.941 2.668 -17.478 1.00 56.91 79 PRO A O 1
ATOM 621 N N . THR A 1 80 ? 6.580 3.608 -15.477 1.00 54.28 80 THR A N 1
ATOM 622 C CA . THR A 1 80 ? 5.112 3.556 -15.548 1.00 54.28 80 THR A CA 1
ATOM 623 C C . THR A 1 80 ? 4.496 4.547 -16.534 1.00 54.28 80 THR A C 1
ATOM 625 O O . THR A 1 80 ? 3.375 4.326 -16.979 1.00 54.28 80 THR A O 1
ATOM 628 N N . LEU A 1 81 ? 5.211 5.605 -16.929 1.00 53.16 81 LEU A N 1
ATOM 629 C CA . LEU A 1 81 ? 4.668 6.649 -17.808 1.00 53.16 81 LEU A CA 1
ATOM 630 C C . LEU A 1 81 ? 4.506 6.213 -19.271 1.00 53.16 81 LEU A C 1
ATOM 632 O O . LEU A 1 81 ? 3.739 6.829 -20.005 1.00 53.16 81 LEU A O 1
ATOM 636 N N . PHE A 1 82 ? 5.177 5.137 -19.687 1.00 55.19 82 PHE A N 1
ATOM 637 C CA . PHE A 1 82 ? 5.105 4.598 -21.052 1.00 55.19 82 PHE A CA 1
ATOM 638 C C . PHE A 1 82 ? 4.128 3.428 -21.187 1.00 55.19 82 PHE A C 1
ATOM 640 O O . PHE A 1 82 ? 4.173 2.669 -22.154 1.00 55.19 82 PHE A O 1
ATOM 647 N N . ILE A 1 83 ? 3.256 3.250 -20.197 1.00 61.03 83 ILE A N 1
ATOM 648 C CA . ILE A 1 83 ? 2.421 2.065 -20.081 1.00 61.03 83 ILE A CA 1
ATOM 649 C C . ILE A 1 83 ? 0.972 2.425 -20.372 1.00 61.03 83 ILE A C 1
ATOM 651 O O . ILE A 1 83 ? 0.405 3.344 -19.785 1.00 61.03 83 ILE A O 1
ATOM 655 N N . HIS A 1 84 ? 0.349 1.658 -21.262 1.00 57.09 84 HIS A N 1
ATOM 656 C CA . HIS A 1 84 ? -1.084 1.754 -21.512 1.00 57.09 84 HIS A CA 1
ATOM 657 C C . HIS A 1 84 ? -1.882 1.429 -20.230 1.00 57.09 84 HIS A C 1
ATOM 659 O O . HIS A 1 84 ? -1.520 0.520 -19.478 1.00 57.09 84 HIS A O 1
ATOM 665 N N . ASN A 1 85 ? -2.989 2.147 -20.004 1.00 64.38 85 ASN A N 1
ATOM 666 C CA . ASN A 1 85 ? -3.932 1.961 -18.885 1.00 64.38 85 ASN A CA 1
ATOM 667 C C . ASN A 1 85 ? -3.408 2.329 -17.482 1.00 64.38 85 ASN A C 1
ATOM 669 O O . ASN A 1 85 ? -3.696 1.633 -16.507 1.00 64.38 85 ASN A O 1
ATOM 673 N N . VAL A 1 86 ? -2.665 3.432 -17.356 1.00 69.81 86 VAL A N 1
ATOM 674 C CA . VAL 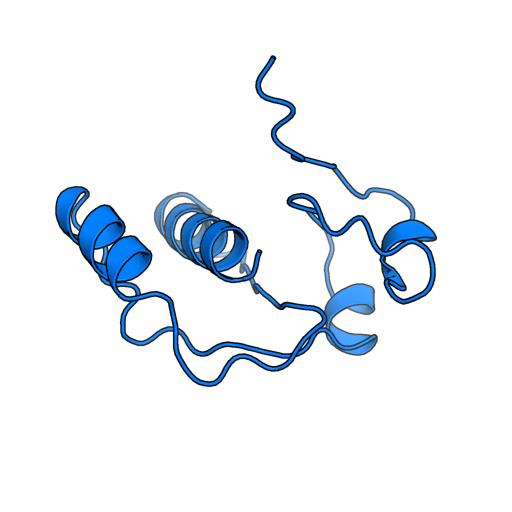A 1 86 ? -2.347 4.030 -16.047 1.00 69.81 86 VAL A CA 1
ATOM 675 C C . VAL A 1 86 ? -3.368 5.116 -15.716 1.00 69.81 86 VAL A C 1
ATOM 677 O O . VAL A 1 86 ? -3.530 6.058 -16.488 1.00 69.81 86 VAL A O 1
ATOM 680 N N . SER A 1 87 ? -4.045 5.014 -14.569 1.00 73.38 87 SER A N 1
ATOM 681 C CA . SER A 1 87 ? -4.831 6.139 -14.039 1.00 73.38 87 SER A CA 1
ATOM 682 C C . SER A 1 87 ? -3.956 6.992 -13.123 1.00 73.38 87 SER A C 1
ATOM 684 O O . SER A 1 87 ? -3.314 6.459 -12.217 1.00 73.38 87 SER A O 1
ATOM 686 N N . ASP A 1 88 ? -3.934 8.305 -13.353 1.00 77.38 88 ASP 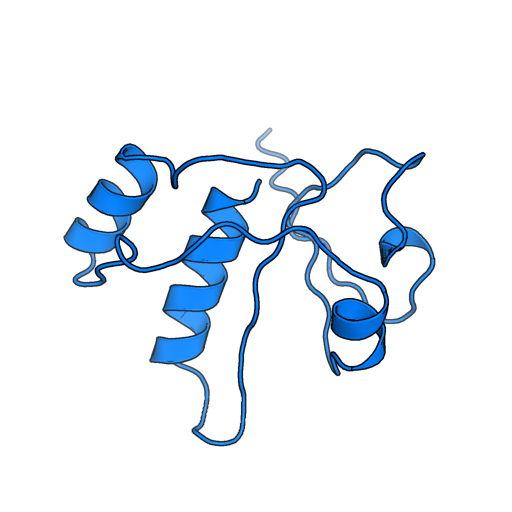A N 1
ATOM 687 C CA . ASP A 1 88 ? -3.214 9.262 -12.510 1.00 77.38 88 ASP A CA 1
ATOM 688 C C . ASP A 1 88 ? -4.165 9.946 -11.525 1.00 77.38 88 ASP A C 1
ATOM 690 O O . ASP A 1 88 ? -5.160 10.555 -11.913 1.00 77.38 88 ASP A O 1
ATOM 694 N N . TRP A 1 89 ? -3.859 9.815 -10.237 1.00 75.88 89 TRP A N 1
ATOM 695 C CA . TRP A 1 89 ? -4.575 10.415 -9.110 1.00 75.88 89 TRP A CA 1
ATOM 696 C C . TRP A 1 89 ? -3.701 11.476 -8.430 1.00 75.88 89 TRP A C 1
ATOM 698 O O . TRP A 1 89 ? -3.691 11.601 -7.201 1.00 75.88 89 TRP A O 1
ATOM 708 N N . SER A 1 90 ? -2.903 12.218 -9.205 1.00 70.31 90 SER A N 1
ATOM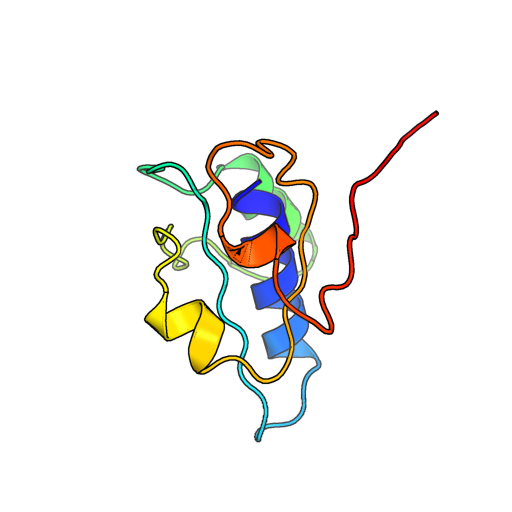 709 C CA . SER A 1 90 ? -2.136 13.331 -8.656 1.00 70.31 90 SER A CA 1
ATOM 710 C C . SER A 1 90 ? -3.097 14.401 -8.123 1.00 70.31 90 SER A C 1
ATOM 712 O O . SER A 1 90 ? -3.893 14.998 -8.846 1.00 70.31 90 SER A O 1
ATOM 714 N N . SER A 1 91 ? -3.059 14.632 -6.810 1.00 63.44 91 SER A N 1
ATOM 715 C CA . SER A 1 91 ? -3.855 15.674 -6.170 1.00 63.44 91 SER A CA 1
ATOM 716 C C . SER A 1 91 ? -3.275 17.039 -6.544 1.00 63.44 91 SER A C 1
ATOM 718 O O . SER A 1 91 ? -2.358 17.523 -5.879 1.00 63.44 91 SER A O 1
ATOM 720 N N . ARG A 1 92 ? -3.783 17.667 -7.611 1.00 51.44 92 ARG A N 1
ATOM 721 C CA . ARG A 1 92 ? -3.690 19.125 -7.759 1.00 51.44 92 ARG A CA 1
ATOM 722 C C . ARG A 1 92 ? -4.722 19.740 -6.829 1.00 51.44 92 ARG A C 1
ATOM 724 O O . ARG A 1 92 ? -5.901 19.793 -7.157 1.00 51.44 92 ARG A O 1
ATOM 731 N N . ILE A 1 93 ? -4.270 20.142 -5.652 1.00 36.75 93 ILE A N 1
ATOM 732 C CA . ILE A 1 93 ? -5.037 21.044 -4.800 1.00 36.75 93 ILE A CA 1
ATOM 733 C C . ILE A 1 93 ? -4.744 22.449 -5.346 1.00 36.75 93 ILE A C 1
ATOM 735 O O . ILE A 1 93 ? -3.573 22.826 -5.415 1.00 36.75 93 ILE A O 1
ATOM 739 N N . TYR A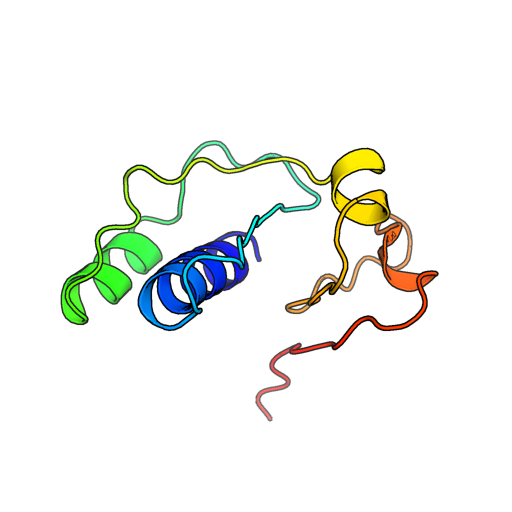 1 94 ? -5.777 23.137 -5.841 1.00 36.41 94 TYR A N 1
ATOM 740 C CA . TYR A 1 94 ? -5.728 24.572 -6.148 1.00 36.41 94 TYR A CA 1
ATOM 741 C C . TYR A 1 94 ? -5.881 25.377 -4.861 1.00 36.41 94 TYR A C 1
ATOM 743 O O . TYR A 1 94 ? -6.657 24.918 -3.990 1.00 36.41 94 TYR A O 1
#

Secondary structure (DSSP, 8-state):
-HHHHHHHHHHHHHHS-TT------BSS--SS--HHHHHHHHHTT---TT----B--HHHHHH-SSEEESS---TTT-GGGGSTTEEE------

Radius of gyration: 13.52 Å; chains: 1; bounding box: 27×37×35 Å

pLDDT: mean 81.21, std 14.89, range [36.41, 96.19]